Protein AF-A0AAV2QY27-F1 (afdb_monomer)

pLDDT: mean 84.32, std 12.34, range [58.62, 97.62]

Structure (mmCIF, N/CA/C/O backbone):
data_AF-A0AAV2QY27-F1
#
_entry.id   AF-A0AAV2QY27-F1
#
loop_
_atom_site.group_PDB
_atom_site.id
_atom_site.type_symbol
_atom_site.label_atom_id
_atom_site.label_alt_id
_atom_site.label_comp_id
_atom_site.label_asym_id
_atom_site.label_entity_id
_atom_site.label_seq_id
_atom_site.pdbx_PDB_ins_code
_atom_site.Cartn_x
_atom_site.Cartn_y
_atom_site.Cartn_z
_atom_site.occupancy
_atom_site.B_iso_or_equiv
_atom_site.auth_seq_id
_atom_site.auth_comp_id
_atom_site.auth_asym_id
_atom_site.auth_atom_id
_atom_site.pdbx_PDB_model_num
ATOM 1 N N . MET A 1 1 ? -6.683 -5.218 -1.353 1.00 89.44 1 MET A N 1
ATOM 2 C CA . MET A 1 1 ? -7.316 -5.048 -0.026 1.00 89.44 1 MET A CA 1
ATOM 3 C C . MET A 1 1 ? -6.960 -6.268 0.797 1.00 89.44 1 MET A C 1
ATOM 5 O O . MET A 1 1 ? -6.999 -7.358 0.242 1.00 89.44 1 MET A O 1
ATOM 9 N N . VAL A 1 2 ? -6.622 -6.089 2.069 1.00 94.19 2 VAL A N 1
ATOM 10 C CA . VAL A 1 2 ? -6.400 -7.170 3.037 1.00 94.19 2 VAL A CA 1
ATOM 11 C C . VAL A 1 2 ? -7.447 -7.031 4.141 1.00 94.19 2 VAL A C 1
ATOM 13 O O . VAL A 1 2 ? -7.590 -5.943 4.696 1.00 94.19 2 VAL A O 1
ATOM 16 N N . ASP A 1 3 ? -8.198 -8.095 4.430 1.00 95.44 3 ASP A N 1
ATOM 17 C CA . ASP A 1 3 ? -9.115 -8.161 5.576 1.00 95.44 3 ASP A CA 1
ATOM 18 C C . ASP A 1 3 ? -8.404 -8.858 6.739 1.00 95.44 3 ASP A C 1
ATOM 20 O O . ASP A 1 3 ? -7.979 -10.004 6.612 1.00 95.44 3 ASP A O 1
ATOM 24 N N . LEU A 1 4 ? -8.273 -8.164 7.868 1.00 96.31 4 LEU A N 1
ATOM 25 C CA . LEU A 1 4 ? -7.648 -8.680 9.087 1.00 96.31 4 LEU A CA 1
ATOM 26 C C . LEU A 1 4 ? -8.604 -9.565 9.913 1.00 96.31 4 LEU A C 1
ATOM 28 O O . LEU A 1 4 ? -8.231 -10.046 10.981 1.00 96.31 4 LEU A O 1
ATOM 32 N N . GLY A 1 5 ? -9.852 -9.742 9.467 1.00 96.69 5 GLY A N 1
ATOM 33 C CA . GLY A 1 5 ? -10.914 -10.496 10.141 1.00 96.69 5 GLY A CA 1
ATOM 34 C C . GLY A 1 5 ? -11.594 -9.706 11.262 1.00 96.69 5 GLY A C 1
ATOM 35 O O . GLY A 1 5 ? -12.823 -9.632 11.327 1.00 96.69 5 GLY A O 1
ATOM 36 N N . GLU A 1 6 ? -10.807 -9.034 12.100 1.00 96.25 6 GLU A N 1
ATOM 37 C CA . GLU A 1 6 ? -11.269 -8.180 13.197 1.00 96.25 6 GLU A CA 1
ATOM 38 C C . GLU A 1 6 ? -10.567 -6.815 13.203 1.00 96.25 6 GLU A C 1
ATOM 40 O O . GLU A 1 6 ? -9.616 -6.571 12.462 1.00 96.25 6 GLU A O 1
ATOM 45 N N . ARG A 1 7 ? -11.044 -5.889 14.044 1.00 96.19 7 ARG A N 1
ATOM 46 C CA . ARG A 1 7 ? -10.396 -4.580 14.190 1.00 96.19 7 ARG A CA 1
ATOM 47 C C . ARG A 1 7 ? -9.127 -4.715 15.025 1.00 96.19 7 ARG A C 1
ATOM 49 O O . ARG A 1 7 ? -9.214 -5.002 16.216 1.00 96.19 7 ARG A O 1
ATOM 56 N N . ARG A 1 8 ? -7.979 -4.415 14.426 1.00 96.94 8 ARG A N 1
ATOM 57 C CA . ARG A 1 8 ? -6.658 -4.432 15.064 1.00 96.94 8 ARG A CA 1
ATOM 58 C C . ARG A 1 8 ? -6.011 -3.051 15.016 1.00 96.94 8 ARG A C 1
ATOM 60 O O . ARG A 1 8 ? -6.414 -2.201 14.222 1.00 96.94 8 ARG A O 1
ATOM 67 N N . HIS A 1 9 ? -5.047 -2.814 15.902 1.00 97.19 9 HIS A N 1
ATOM 68 C CA . HIS A 1 9 ? -4.177 -1.644 15.804 1.00 97.19 9 HIS A CA 1
ATOM 69 C C . HIS A 1 9 ? -3.084 -1.965 14.791 1.00 97.19 9 HIS A C 1
ATOM 71 O O . HIS A 1 9 ? -2.313 -2.888 15.017 1.00 97.19 9 HIS A O 1
ATOM 77 N N . VAL A 1 10 ? -3.063 -1.231 13.686 1.00 97.50 10 VAL A N 1
ATOM 78 C CA . VAL A 1 10 ? -2.064 -1.347 12.626 1.00 97.50 10 VAL A CA 1
ATOM 79 C C . VAL A 1 10 ? -0.997 -0.290 12.871 1.00 97.50 10 VAL A C 1
ATOM 81 O O . VAL A 1 10 ? -1.296 0.906 12.860 1.00 97.50 10 VAL A O 1
ATOM 84 N N . GLN A 1 11 ? 0.229 -0.729 13.115 1.00 97.50 11 GLN A N 1
ATOM 85 C CA . GLN A 1 11 ? 1.415 0.112 13.275 1.00 97.50 11 GLN A CA 1
ATOM 86 C C . GLN A 1 11 ? 2.123 0.320 11.939 1.00 97.50 11 GLN A C 1
ATOM 88 O O . GLN A 1 11 ? 2.717 1.369 11.704 1.00 97.50 11 GLN A O 1
ATOM 93 N N . GLY A 1 12 ? 2.032 -0.654 11.039 1.00 96.94 12 GLY A N 1
ATOM 94 C CA . GLY A 1 12 ? 2.581 -0.533 9.702 1.00 96.94 12 GLY A CA 1
ATOM 95 C C . GLY A 1 12 ? 2.395 -1.795 8.883 1.00 96.94 12 GLY A C 1
ATOM 96 O O . GLY A 1 12 ? 1.735 -2.753 9.291 1.00 96.94 12 GLY A O 1
ATOM 97 N N . ILE A 1 13 ? 2.974 -1.775 7.687 1.00 97.25 13 ILE A N 1
ATOM 98 C CA . ILE A 1 13 ? 2.999 -2.931 6.802 1.00 97.25 13 ILE A CA 1
ATOM 99 C C . ILE A 1 13 ? 4.366 -3.113 6.158 1.00 97.25 13 ILE A C 1
ATOM 101 O O . ILE A 1 13 ? 5.071 -2.147 5.857 1.00 97.25 13 ILE A O 1
ATOM 105 N N . VAL A 1 14 ? 4.704 -4.365 5.883 1.00 97.00 14 VAL A N 1
ATOM 106 C CA . VAL A 1 14 ? 5.843 -4.745 5.052 1.00 97.00 14 VAL A CA 1
ATOM 107 C C . VAL A 1 14 ? 5.301 -5.405 3.793 1.00 97.00 14 VAL A C 1
ATOM 109 O O . VAL A 1 14 ? 4.510 -6.344 3.857 1.00 97.00 14 VAL A O 1
ATOM 112 N N . ILE A 1 15 ? 5.710 -4.888 2.642 1.00 95.00 15 ILE A N 1
ATOM 113 C CA . ILE A 1 15 ? 5.335 -5.397 1.329 1.00 95.00 15 ILE A CA 1
ATOM 114 C C . ILE A 1 15 ? 6.571 -6.040 0.709 1.00 95.00 15 ILE A C 1
ATOM 116 O O . ILE A 1 15 ? 7.576 -5.359 0.498 1.00 95.00 15 ILE A O 1
ATOM 120 N N . LEU A 1 16 ? 6.477 -7.322 0.362 1.00 93.12 16 LEU A N 1
ATOM 121 C CA . LEU A 1 16 ? 7.456 -7.961 -0.510 1.00 93.12 16 LEU A CA 1
ATOM 122 C C . LEU A 1 16 ? 7.049 -7.722 -1.960 1.00 93.12 16 LEU A C 1
ATOM 124 O O . LEU A 1 16 ? 5.963 -8.121 -2.392 1.00 93.12 16 LEU A O 1
ATOM 128 N N . THR A 1 17 ? 7.902 -7.032 -2.707 1.00 87.81 17 THR A N 1
ATOM 129 C CA . THR A 1 17 ? 7.646 -6.692 -4.107 1.00 87.81 17 THR A CA 1
ATOM 130 C C . THR A 1 17 ? 8.198 -7.767 -5.028 1.00 87.81 17 THR A C 1
ATOM 132 O O . THR A 1 17 ? 9.171 -8.459 -4.719 1.00 87.81 17 THR A O 1
ATOM 135 N N . TRP A 1 18 ? 7.579 -7.917 -6.194 1.00 85.31 18 TRP A N 1
ATOM 136 C CA . TRP A 1 18 ? 8.112 -8.807 -7.212 1.00 85.31 18 TRP A CA 1
ATOM 137 C C . TRP A 1 18 ? 9.384 -8.226 -7.838 1.00 85.31 18 TRP A C 1
ATOM 139 O O . TRP A 1 18 ? 9.407 -7.067 -8.237 1.00 85.31 18 TRP A O 1
ATOM 149 N N . GLN A 1 19 ? 10.427 -9.049 -7.947 1.00 84.25 19 GLN A N 1
ATOM 150 C CA . GLN A 1 19 ? 11.760 -8.662 -8.435 1.00 84.25 19 GLN A CA 1
ATOM 151 C C . GLN A 1 19 ? 12.094 -9.300 -9.797 1.00 84.25 19 GLN A C 1
ATOM 153 O O . GLN A 1 19 ? 13.241 -9.648 -10.068 1.00 84.25 19 GLN A O 1
ATOM 158 N N . GLY A 1 20 ? 11.086 -9.548 -10.640 1.00 77.44 20 GLY A N 1
ATOM 159 C CA . GLY A 1 20 ? 11.285 -10.108 -11.985 1.00 77.44 20 GLY A CA 1
ATOM 160 C C . GLY A 1 20 ? 11.628 -11.606 -12.034 1.00 77.44 20 GLY A C 1
ATOM 161 O O . GLY A 1 20 ? 11.891 -12.146 -13.106 1.00 77.44 20 GLY A O 1
ATOM 162 N N . LYS A 1 21 ? 11.630 -12.321 -10.901 1.00 74.12 21 LYS A N 1
ATOM 163 C CA . LYS A 1 21 ? 11.829 -13.782 -10.892 1.00 74.12 21 LYS A CA 1
ATOM 164 C C . LYS A 1 21 ? 10.595 -14.483 -11.472 1.00 74.12 21 LYS A C 1
ATOM 166 O O . LYS A 1 21 ? 9.488 -14.245 -10.998 1.00 74.1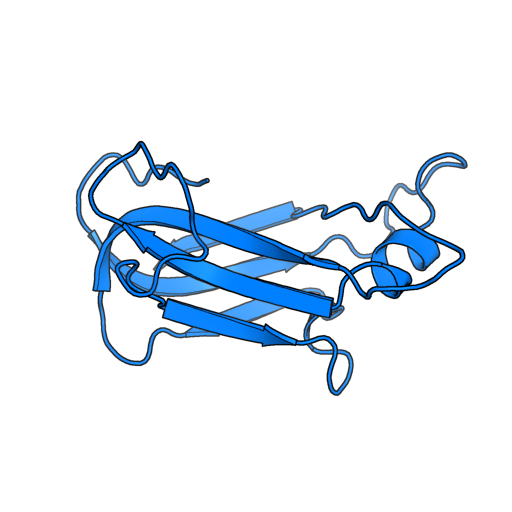2 21 LYS A O 1
ATOM 171 N N . GLY A 1 22 ? 10.793 -15.351 -12.467 1.00 70.31 22 GLY A N 1
ATOM 172 C CA . GLY A 1 22 ? 9.700 -16.048 -13.165 1.00 70.31 22 GLY A CA 1
ATOM 173 C C . GLY A 1 22 ? 9.031 -15.227 -14.274 1.00 70.31 22 GLY A C 1
ATOM 174 O O . GLY A 1 22 ? 7.892 -15.504 -14.628 1.00 70.31 22 GLY A O 1
ATOM 175 N N . GLN A 1 23 ? 9.721 -14.207 -14.789 1.00 65.75 23 GLN A N 1
ATOM 176 C CA . GLN A 1 23 ? 9.244 -13.349 -15.870 1.00 65.75 23 GLN A CA 1
ATOM 177 C C . GLN A 1 23 ? 8.974 -14.129 -17.169 1.00 65.75 23 GLN A C 1
ATOM 179 O O . GLN A 1 23 ? 9.782 -14.966 -17.572 1.00 65.75 23 GLN A O 1
ATOM 184 N N . ASP A 1 24 ? 7.879 -13.795 -17.853 1.00 62.56 24 ASP A N 1
ATOM 185 C CA . ASP A 1 24 ? 7.565 -14.251 -19.207 1.00 62.56 24 ASP A CA 1
ATOM 186 C C . ASP A 1 24 ? 7.608 -13.091 -20.222 1.00 62.56 24 ASP A C 1
ATOM 188 O O . ASP A 1 24 ? 7.855 -11.931 -19.880 1.00 62.56 24 ASP A O 1
ATOM 192 N N . ASN A 1 25 ? 7.374 -13.395 -21.502 1.00 60.66 25 ASN A N 1
ATOM 193 C CA . ASN A 1 25 ? 7.341 -12.381 -22.562 1.00 60.66 25 ASN A CA 1
ATOM 194 C C . ASN A 1 25 ? 6.170 -11.382 -22.434 1.00 60.66 25 ASN A C 1
ATOM 196 O O . ASN A 1 25 ? 6.160 -10.391 -23.161 1.00 60.66 25 ASN A O 1
ATOM 200 N N . GLN A 1 26 ? 5.180 -11.630 -21.568 1.00 60.72 26 GLN A N 1
ATOM 201 C CA . GLN A 1 26 ? 3.979 -10.797 -21.434 1.00 60.72 26 GLN A CA 1
ATOM 202 C C . GLN A 1 26 ? 4.100 -9.755 -20.316 1.00 60.72 26 GLN A C 1
ATOM 204 O O . GLN A 1 26 ? 3.462 -8.707 -20.390 1.00 60.72 26 GLN A O 1
ATOM 209 N N . THR A 1 27 ? 4.925 -10.005 -19.297 1.00 59.47 27 THR A N 1
ATOM 210 C CA . THR A 1 27 ? 5.078 -9.112 -18.139 1.00 59.47 27 THR A CA 1
ATOM 211 C C . THR A 1 27 ? 6.530 -8.744 -17.900 1.00 59.47 27 THR A C 1
ATOM 213 O O . THR A 1 27 ? 7.204 -9.314 -17.053 1.00 59.47 27 THR A O 1
ATOM 216 N N . LEU A 1 28 ? 7.038 -7.740 -18.616 1.00 66.19 28 LEU A N 1
ATOM 217 C CA . LEU A 1 28 ? 8.411 -7.304 -18.393 1.00 66.19 28 LEU A CA 1
ATOM 218 C C . LEU A 1 28 ? 8.537 -6.566 -17.051 1.00 66.19 28 LEU A C 1
ATOM 220 O O . LEU A 1 28 ? 7.846 -5.573 -16.818 1.00 66.19 28 LEU A O 1
ATOM 224 N N . TYR A 1 29 ? 9.475 -6.985 -16.190 1.00 68.75 29 TYR A N 1
ATOM 225 C CA . TYR A 1 29 ? 9.769 -6.295 -14.921 1.00 68.75 29 TYR A CA 1
ATOM 226 C C . TYR A 1 29 ? 10.048 -4.803 -15.139 1.00 68.75 29 TYR A C 1
ATOM 228 O O . TYR A 1 29 ? 9.643 -3.936 -14.369 1.00 68.75 29 TYR A O 1
ATOM 236 N N . ARG A 1 30 ? 10.679 -4.496 -16.269 1.00 67.75 30 ARG A N 1
ATOM 237 C CA . ARG A 1 30 ? 10.933 -3.144 -16.741 1.00 67.75 30 ARG A CA 1
ATOM 238 C C . ARG A 1 30 ? 9.648 -2.304 -16.869 1.00 67.75 30 ARG A C 1
ATOM 240 O O . ARG A 1 30 ? 9.634 -1.160 -16.423 1.00 67.75 30 ARG A O 1
ATOM 247 N N . ASP A 1 31 ? 8.570 -2.858 -17.418 1.00 64.94 31 ASP A N 1
ATOM 248 C CA . ASP A 1 31 ? 7.306 -2.137 -17.633 1.00 64.94 31 ASP A CA 1
ATOM 249 C C . ASP A 1 31 ? 6.546 -1.916 -16.318 1.00 64.94 31 ASP A C 1
ATOM 251 O O . ASP A 1 31 ? 5.968 -0.849 -16.096 1.00 64.94 31 ASP A O 1
ATOM 255 N N . TYR A 1 32 ? 6.638 -2.883 -15.399 1.00 64.81 32 TYR A N 1
ATOM 256 C CA . TYR A 1 32 ? 6.208 -2.739 -14.005 1.00 64.81 32 TYR A CA 1
ATOM 257 C C . TYR A 1 32 ? 6.929 -1.565 -13.311 1.00 64.81 32 TYR A C 1
ATOM 259 O O . TYR A 1 32 ? 6.288 -0.691 -12.724 1.00 64.81 32 TYR A O 1
ATOM 267 N N . VAL A 1 33 ? 8.258 -1.490 -13.445 1.00 68.50 33 VAL A N 1
ATOM 268 C CA . VAL A 1 33 ? 9.096 -0.441 -12.839 1.00 68.50 33 VAL A CA 1
ATOM 269 C C . VAL A 1 33 ? 8.815 0.947 -13.430 1.00 68.50 33 VAL A C 1
ATOM 271 O O . VAL A 1 33 ? 8.842 1.953 -12.718 1.00 68.50 33 VAL A O 1
ATOM 274 N N . PHE A 1 34 ? 8.541 1.050 -14.730 1.00 72.19 34 PHE A N 1
ATOM 275 C CA . PHE A 1 34 ? 8.344 2.356 -15.366 1.00 72.19 34 PHE A CA 1
ATOM 276 C C . PHE A 1 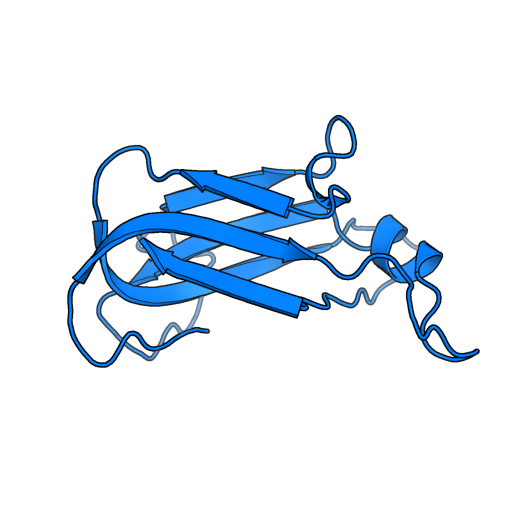34 ? 6.960 2.958 -15.149 1.00 72.19 34 PHE A C 1
ATOM 278 O O . PHE A 1 34 ? 6.817 4.182 -15.215 1.00 72.19 34 PHE A O 1
ATOM 285 N N . GLY A 1 35 ? 5.958 2.122 -14.885 1.00 80.00 35 GLY A N 1
ATOM 286 C CA . GLY A 1 35 ? 4.579 2.562 -14.743 1.00 80.00 35 GLY A CA 1
ATOM 287 C C . GLY A 1 35 ? 4.201 3.040 -13.343 1.00 80.00 35 GLY A C 1
ATOM 288 O O . GLY A 1 35 ? 3.302 3.866 -13.237 1.00 80.00 35 GLY A O 1
ATOM 289 N N . LEU A 1 36 ? 4.860 2.562 -12.281 1.00 84.75 36 LEU A N 1
ATOM 290 C CA . LEU A 1 36 ? 4.462 2.810 -10.890 1.00 84.75 36 LEU A CA 1
ATOM 291 C C . LEU A 1 36 ? 5.165 4.036 -10.276 1.00 84.75 36 LEU A C 1
ATOM 293 O O . LEU A 1 36 ? 6.390 4.093 -10.214 1.00 84.75 36 LEU A O 1
ATOM 297 N N . ASP A 1 37 ? 4.389 4.992 -9.760 1.00 87.75 37 ASP A N 1
ATOM 298 C CA . ASP A 1 37 ? 4.893 6.223 -9.132 1.00 87.75 37 ASP A CA 1
ATOM 299 C C . ASP A 1 37 ? 4.848 6.181 -7.600 1.00 87.75 37 ASP A C 1
ATOM 301 O O . ASP A 1 37 ? 5.790 6.592 -6.918 1.00 87.75 37 ASP A O 1
ATOM 305 N N . ARG A 1 38 ? 3.735 5.698 -7.039 1.00 90.75 38 ARG A N 1
ATOM 306 C CA . ARG A 1 38 ? 3.476 5.761 -5.598 1.00 90.75 38 ARG A CA 1
ATOM 307 C C . ARG A 1 38 ? 2.600 4.612 -5.124 1.00 90.75 38 ARG A C 1
ATOM 309 O O . ARG A 1 38 ? 1.603 4.282 -5.762 1.00 90.75 38 ARG A O 1
ATOM 316 N N . LEU A 1 39 ? 2.928 4.081 -3.951 1.00 91.75 39 LEU A N 1
ATOM 317 C CA . LEU A 1 39 ? 2.058 3.231 -3.145 1.00 91.75 39 LEU A CA 1
ATOM 318 C C . LEU A 1 39 ? 1.611 4.002 -1.910 1.00 91.75 39 LEU A C 1
ATOM 320 O O . LEU A 1 39 ? 2.425 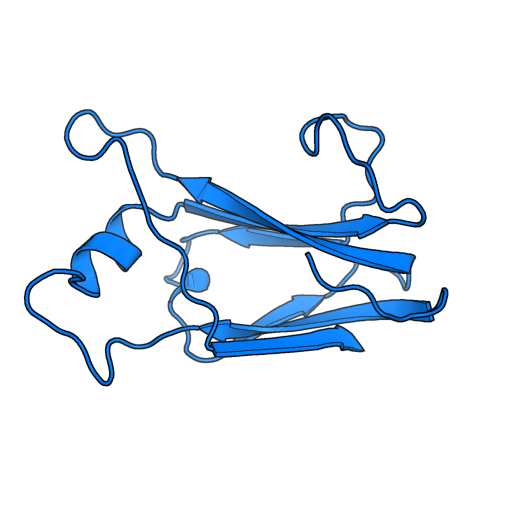4.620 -1.228 1.00 91.75 39 LEU A O 1
ATOM 324 N N . THR A 1 40 ? 0.315 3.978 -1.623 1.00 93.56 40 THR A N 1
ATOM 325 C CA . THR A 1 40 ? -0.261 4.583 -0.418 1.00 93.56 40 THR A CA 1
ATOM 326 C C . THR A 1 40 ? -1.061 3.544 0.342 1.00 93.56 40 THR A C 1
ATOM 328 O O . THR A 1 40 ? -1.868 2.826 -0.247 1.00 93.56 40 THR A O 1
ATOM 331 N N . VAL A 1 41 ? -0.833 3.476 1.647 1.00 94.75 41 VAL A N 1
ATOM 332 C CA . VAL A 1 41 ? -1.482 2.537 2.555 1.00 94.75 41 VAL A CA 1
ATOM 333 C C . VAL A 1 41 ? -2.541 3.274 3.352 1.00 94.75 41 VAL A C 1
ATOM 335 O O . VAL A 1 41 ? -2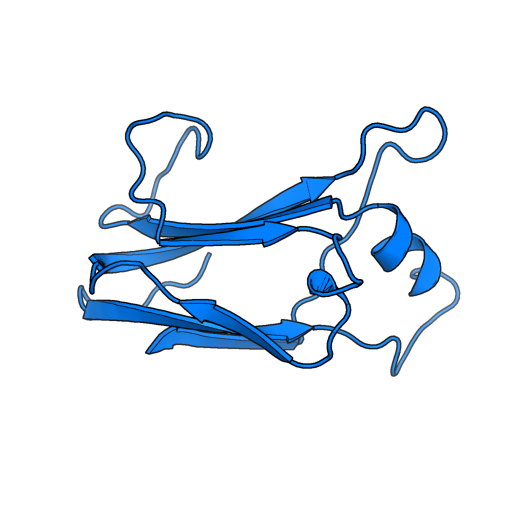.267 4.326 3.933 1.00 94.75 41 VAL A O 1
ATOM 338 N N . TYR A 1 42 ? -3.733 2.699 3.401 1.00 94.62 42 TYR A N 1
ATOM 339 C CA . TYR A 1 42 ? -4.856 3.179 4.194 1.00 94.62 42 TYR A CA 1
ATOM 340 C C . TYR A 1 42 ? -5.341 2.065 5.108 1.00 94.62 42 TYR A C 1
ATOM 342 O O . TYR A 1 42 ? -5.332 0.892 4.724 1.00 94.62 42 TYR A O 1
ATOM 350 N N . VAL A 1 43 ? -5.782 2.439 6.302 1.00 94.81 43 VAL A N 1
ATOM 351 C CA . VAL A 1 43 ? -6.333 1.519 7.294 1.00 94.81 43 VAL A CA 1
ATOM 352 C C . VAL A 1 43 ? -7.760 1.948 7.580 1.00 94.81 43 VAL A C 1
ATOM 354 O O . VAL A 1 43 ? -8.006 3.085 7.960 1.00 94.81 43 VAL A O 1
ATOM 357 N N . GLU A 1 44 ? -8.709 1.038 7.392 1.00 93.12 44 GLU A N 1
ATOM 358 C CA . GLU A 1 44 ? -10.128 1.368 7.394 1.00 93.12 44 GLU A CA 1
ATOM 359 C C . GLU A 1 44 ? -10.965 0.398 8.220 1.00 93.12 44 GLU A C 1
ATOM 361 O O . GLU A 1 44 ? -10.663 -0.787 8.377 1.00 93.12 44 GLU A O 1
ATOM 366 N N . SER A 1 45 ? -12.068 0.911 8.763 1.00 91.75 45 SER A N 1
ATOM 367 C CA . SER A 1 45 ? -13.009 0.116 9.564 1.00 91.75 45 SER A CA 1
ATOM 368 C C . SER A 1 45 ? -14.144 -0.500 8.744 1.00 91.75 45 SER A C 1
ATOM 370 O O . SER A 1 45 ? -14.822 -1.405 9.237 1.00 91.75 45 SER A O 1
ATOM 372 N N . LYS A 1 46 ? -14.375 -0.016 7.518 1.00 88.19 46 LYS A N 1
ATOM 373 C CA . LYS A 1 46 ? -15.445 -0.470 6.617 1.00 88.19 46 LYS A CA 1
ATOM 374 C C . LYS A 1 46 ? -14.855 -1.089 5.343 1.00 88.19 46 LYS A C 1
ATOM 376 O O . LYS A 1 46 ? -13.834 -0.636 4.839 1.00 88.19 46 LYS A O 1
ATOM 381 N N . ALA A 1 47 ? -15.527 -2.118 4.820 1.00 82.62 47 ALA A N 1
ATOM 382 C CA . ALA A 1 47 ? -15.080 -2.886 3.649 1.00 82.62 47 ALA A CA 1
ATOM 383 C C . ALA A 1 47 ? -15.371 -2.206 2.302 1.00 82.62 47 ALA A C 1
ATOM 385 O O . ALA A 1 47 ? -14.852 -2.616 1.272 1.00 82.62 47 ALA A O 1
ATOM 386 N N . ARG A 1 48 ? -16.273 -1.220 2.283 1.00 77.44 48 ARG A N 1
ATOM 387 C CA . ARG A 1 48 ? -16.634 -0.495 1.065 1.00 77.44 48 ARG A CA 1
ATOM 388 C C . ARG A 1 48 ? -16.056 0.900 1.141 1.00 77.44 48 ARG A C 1
ATOM 390 O O . ARG A 1 48 ? -16.445 1.683 2.005 1.00 77.44 48 ARG A O 1
ATOM 397 N N . ILE A 1 49 ? -15.139 1.171 0.225 1.00 69.38 49 ILE A N 1
ATOM 398 C CA . ILE A 1 49 ? -14.623 2.501 -0.041 1.00 69.38 49 ILE A CA 1
ATOM 399 C C . ILE A 1 49 ? -14.966 2.804 -1.488 1.00 69.38 49 ILE A C 1
ATOM 401 O O . ILE A 1 49 ? -14.440 2.164 -2.394 1.00 69.38 49 ILE A O 1
ATOM 405 N N . GLU A 1 50 ? -15.876 3.749 -1.686 1.00 66.81 50 GLU A N 1
ATOM 406 C CA . GLU A 1 50 ? -16.278 4.189 -3.024 1.00 66.81 50 GLU A CA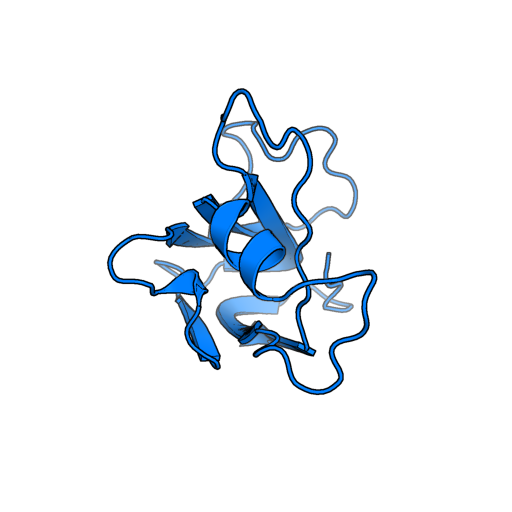 1
ATOM 407 C C . GLU A 1 50 ? -15.175 5.031 -3.676 1.00 66.81 50 GLU A C 1
ATOM 409 O O . GLU A 1 50 ? -14.974 4.940 -4.883 1.00 66.81 50 GLU A O 1
ATOM 414 N N . ASP A 1 51 ? -14.387 5.767 -2.878 1.00 67.44 51 ASP A N 1
ATOM 415 C CA . ASP A 1 51 ? -13.235 6.508 -3.386 1.00 67.44 51 ASP A CA 1
ATOM 416 C C . ASP A 1 51 ? -12.127 6.714 -2.340 1.00 67.44 51 ASP A C 1
ATOM 418 O O . ASP A 1 51 ? -12.245 7.554 -1.450 1.00 67.44 51 ASP A O 1
ATOM 422 N N . LEU A 1 52 ? -11.008 5.990 -2.483 1.00 65.38 52 LEU A N 1
ATOM 423 C CA . LEU A 1 52 ? -9.785 6.125 -1.667 1.00 65.38 52 LEU A CA 1
ATOM 424 C C . LEU A 1 52 ? -9.073 7.486 -1.848 1.00 65.38 52 LEU A C 1
ATOM 426 O O . LEU A 1 52 ? -8.007 7.705 -1.274 1.00 65.38 52 LEU A O 1
ATOM 430 N N . SER A 1 53 ? -9.558 8.362 -2.734 1.00 59.88 53 SER A N 1
ATOM 431 C CA . SER A 1 53 ? -9.034 9.720 -2.930 1.00 59.88 53 SER A CA 1
ATOM 432 C C . SER A 1 53 ? -9.641 10.759 -1.980 1.00 59.88 53 SER A C 1
ATOM 434 O O . SER A 1 53 ? -9.056 11.827 -1.809 1.00 59.88 53 SER A O 1
ATOM 436 N N . SER A 1 54 ? -10.756 10.433 -1.316 1.00 58.62 54 SER A N 1
ATOM 437 C CA . SER A 1 54 ? -11.392 11.322 -0.344 1.00 58.62 54 SER A CA 1
ATOM 438 C C . SER A 1 54 ? -10.485 11.571 0.868 1.00 58.62 54 SER A C 1
ATOM 440 O O . SER A 1 54 ? -9.896 10.641 1.421 1.00 58.62 54 SER A O 1
ATOM 442 N N . ALA A 1 55 ? -10.427 12.823 1.333 1.00 59.50 55 ALA A N 1
ATOM 443 C CA . ALA A 1 55 ? -9.693 13.243 2.534 1.00 59.50 55 ALA A CA 1
ATOM 444 C C . ALA A 1 55 ? -10.177 12.565 3.836 1.00 59.50 55 ALA A C 1
ATOM 446 O O . ALA A 1 55 ? -9.597 12.765 4.898 1.00 59.50 55 ALA A O 1
ATOM 447 N N . THR A 1 56 ? -11.246 11.772 3.758 1.00 66.31 56 THR A N 1
ATOM 448 C CA . THR A 1 56 ? -11.879 11.071 4.878 1.00 66.31 56 THR A CA 1
ATOM 449 C C . THR A 1 56 ? -11.215 9.745 5.251 1.00 66.31 56 THR A C 1
ATOM 451 O O . THR A 1 56 ? -11.599 9.170 6.265 1.00 66.31 56 THR A O 1
ATOM 454 N N . HIS A 1 57 ? -10.277 9.231 4.445 1.00 79.62 57 HIS A N 1
ATOM 455 C CA . HIS A 1 57 ? -9.637 7.935 4.709 1.00 79.62 57 HIS A CA 1
ATOM 456 C C . HIS A 1 57 ? -8.402 8.065 5.588 1.00 79.62 57 HIS A C 1
ATOM 458 O O . HIS A 1 57 ? -7.593 8.984 5.432 1.00 79.62 57 HIS A O 1
ATOM 464 N N . THR A 1 58 ? -8.204 7.094 6.474 1.00 88.31 58 THR A N 1
ATOM 465 C CA . THR A 1 58 ? -7.092 7.101 7.424 1.00 88.31 58 THR A CA 1
ATOM 466 C C . THR A 1 58 ? -5.829 6.594 6.737 1.00 88.31 58 THR A C 1
ATOM 468 O O . THR A 1 58 ? -5.528 5.398 6.700 1.00 88.31 58 THR A O 1
ATOM 471 N N . LYS A 1 59 ? -5.085 7.529 6.140 1.00 92.94 59 LYS A N 1
ATOM 472 C CA . LYS A 1 59 ? -3.783 7.258 5.529 1.00 92.94 59 LYS A CA 1
ATOM 473 C C . LYS A 1 59 ? -2.788 6.819 6.608 1.00 92.94 59 LYS A C 1
ATOM 475 O O . LYS A 1 59 ? -2.498 7.580 7.525 1.00 92.94 59 LYS A O 1
ATOM 480 N N . CYS A 1 60 ? -2.228 5.625 6.442 1.00 94.12 60 CYS A N 1
ATOM 481 C CA . CYS A 1 60 ? -1.093 5.144 7.225 1.00 94.12 60 CYS A CA 1
ATOM 482 C C . CYS A 1 60 ? 0.199 5.767 6.691 1.00 94.12 60 CYS A C 1
ATOM 484 O O . CYS A 1 60 ? 0.824 6.569 7.366 1.00 94.12 60 CYS A O 1
ATOM 486 N N . GLY A 1 61 ? 0.556 5.507 5.435 1.00 94.06 61 GLY A N 1
ATOM 487 C CA . GLY A 1 61 ? 1.811 6.004 4.877 1.00 94.06 61 GLY A CA 1
ATOM 488 C C . GLY A 1 61 ? 1.845 5.933 3.360 1.00 94.06 61 GLY A C 1
ATOM 489 O O . GLY A 1 61 ? 0.920 5.431 2.720 1.00 94.06 61 GLY A O 1
ATOM 490 N N . SER A 1 62 ? 2.893 6.488 2.761 1.00 93.75 62 SER A N 1
ATOM 491 C CA . SER A 1 62 ? 3.092 6.432 1.313 1.00 93.75 62 SER A CA 1
ATOM 492 C C . SER A 1 62 ? 4.560 6.331 0.959 1.00 93.75 62 SER A C 1
ATOM 494 O O . SER A 1 62 ? 5.376 7.038 1.542 1.00 93.75 62 SER A O 1
ATOM 496 N N . ILE A 1 63 ? 4.861 5.531 -0.055 1.00 92.50 63 ILE A N 1
ATOM 497 C CA . ILE A 1 63 ? 6.196 5.389 -0.627 1.00 92.50 63 ILE A CA 1
ATOM 498 C C . ILE A 1 63 ? 6.114 5.760 -2.093 1.00 92.50 63 ILE A C 1
ATOM 500 O O . ILE A 1 63 ? 5.179 5.380 -2.796 1.00 92.50 63 ILE A O 1
ATOM 504 N N . THR A 1 64 ? 7.083 6.542 -2.539 1.00 91.12 64 THR A N 1
ATOM 505 C CA . THR A 1 64 ? 7.183 6.998 -3.919 1.00 91.12 64 THR A CA 1
ATOM 506 C C . THR A 1 64 ? 8.353 6.317 -4.607 1.00 91.12 64 THR A C 1
ATOM 508 O O . THR A 1 64 ? 9.226 5.722 -3.973 1.00 91.12 64 THR A O 1
ATOM 511 N N . ARG A 1 65 ? 8.404 6.443 -5.928 1.00 86.94 65 ARG A N 1
ATOM 512 C CA . ARG A 1 65 ? 9.501 5.953 -6.764 1.00 86.94 65 ARG A CA 1
ATOM 513 C C . ARG A 1 65 ? 10.857 6.595 -6.443 1.00 86.94 65 ARG A C 1
ATOM 515 O O . ARG A 1 65 ? 11.886 6.142 -6.940 1.00 86.94 65 ARG A O 1
ATOM 522 N N . LEU A 1 66 ? 10.869 7.661 -5.643 1.00 83.62 66 LEU A N 1
ATOM 523 C CA . LEU A 1 66 ? 12.068 8.407 -5.290 1.00 83.62 66 LEU A CA 1
ATOM 524 C C . LEU A 1 66 ? 13.127 7.474 -4.683 1.00 83.62 66 LEU A C 1
ATOM 526 O O . LEU A 1 66 ? 12.825 6.621 -3.848 1.00 83.62 66 LEU A O 1
ATOM 530 N N . ASN A 1 67 ? 14.371 7.616 -5.143 1.00 78.06 67 ASN A N 1
ATOM 531 C CA . ASN A 1 67 ? 15.502 6.773 -4.743 1.00 78.06 67 ASN A CA 1
ATOM 532 C C . ASN A 1 67 ? 15.255 5.258 -4.906 1.00 78.06 67 ASN A C 1
ATOM 534 O O . ASN A 1 67 ? 15.790 4.460 -4.138 1.00 78.06 67 ASN A O 1
ATOM 538 N N . ASN A 1 68 ? 14.431 4.854 -5.881 1.00 78.25 68 ASN A N 1
ATOM 539 C CA . ASN A 1 68 ? 14.057 3.458 -6.139 1.00 78.25 68 ASN A CA 1
ATOM 540 C C . ASN A 1 68 ? 13.426 2.742 -4.930 1.00 78.25 68 ASN A C 1
ATOM 542 O O . ASN A 1 68 ? 13.448 1.514 -4.866 1.00 78.25 68 ASN A O 1
ATOM 546 N N . ALA A 1 69 ? 12.847 3.478 -3.973 1.00 82.56 69 ALA A N 1
ATOM 547 C CA . ALA A 1 69 ? 12.314 2.894 -2.742 1.00 82.56 69 ALA A CA 1
ATOM 548 C C . ALA A 1 69 ? 11.221 1.845 -3.005 1.00 82.56 69 ALA A C 1
ATOM 550 O O . ALA A 1 69 ? 11.207 0.811 -2.347 1.00 82.56 69 ALA A O 1
ATOM 551 N N . LEU A 1 70 ? 10.364 2.071 -4.008 1.00 83.56 70 LEU A N 1
ATOM 552 C CA . LEU A 1 70 ? 9.320 1.126 -4.431 1.00 83.56 70 LEU A CA 1
ATOM 553 C C . LEU A 1 70 ? 9.840 -0.167 -5.068 1.00 83.56 70 LEU A C 1
ATOM 555 O O . LEU A 1 70 ? 9.091 -1.136 -5.144 1.00 83.56 70 LEU A O 1
ATOM 559 N N . PHE A 1 71 ? 11.080 -0.177 -5.556 1.00 81.06 71 PHE A N 1
ATOM 560 C CA . PHE A 1 71 ? 11.656 -1.321 -6.270 1.00 81.06 71 PHE A CA 1
ATOM 561 C C . PHE A 1 71 ? 12.600 -2.138 -5.396 1.00 81.06 71 PHE A C 1
ATOM 563 O O . PHE A 1 71 ? 13.237 -3.068 -5.883 1.00 81.06 71 PHE A O 1
ATOM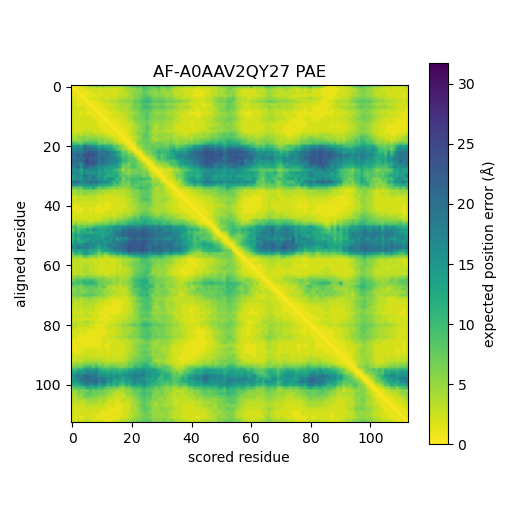 570 N N . LYS A 1 72 ? 12.688 -1.812 -4.104 1.00 88.38 72 LYS A N 1
ATOM 571 C CA . LYS A 1 72 ? 13.333 -2.679 -3.123 1.00 88.38 72 LYS A CA 1
ATOM 572 C C . LYS A 1 72 ? 12.507 -3.948 -2.951 1.00 88.38 72 LYS A C 1
ATOM 574 O O . LYS A 1 72 ? 11.280 -3.892 -2.956 1.00 88.38 72 LYS A O 1
ATOM 579 N N . GLU A 1 73 ? 13.186 -5.074 -2.753 1.00 89.81 73 GLU A N 1
ATOM 580 C CA . GLU A 1 73 ? 12.544 -6.372 -2.506 1.00 89.81 73 GLU A CA 1
ATOM 581 C C . GLU A 1 73 ? 11.570 -6.309 -1.324 1.00 89.81 73 GLU A C 1
ATOM 583 O O . GLU A 1 73 ? 10.460 -6.821 -1.415 1.00 89.81 73 GLU A O 1
ATOM 588 N N . SER A 1 74 ? 11.958 -5.605 -0.258 1.00 93.56 74 SER A N 1
ATOM 589 C CA . SER A 1 74 ? 11.116 -5.341 0.904 1.00 93.56 74 SER A CA 1
ATOM 590 C C . SER A 1 74 ? 10.885 -3.843 1.070 1.00 93.56 74 SER A C 1
ATOM 592 O O . SER A 1 74 ? 11.825 -3.042 1.111 1.00 93.56 74 SER A O 1
ATOM 594 N N . VAL A 1 75 ? 9.611 -3.473 1.142 1.00 93.00 75 VAL A N 1
ATOM 595 C CA . VAL A 1 75 ? 9.124 -2.100 1.213 1.00 93.00 75 VAL A CA 1
ATOM 596 C C . VAL A 1 75 ? 8.346 -1.932 2.510 1.00 93.00 75 VAL A C 1
ATOM 598 O O . VAL A 1 75 ? 7.311 -2.563 2.716 1.00 93.00 75 VAL A O 1
ATOM 601 N N . HIS A 1 76 ? 8.842 -1.066 3.387 1.00 95.31 76 HIS A N 1
ATOM 602 C CA . HIS A 1 76 ? 8.299 -0.882 4.728 1.00 95.31 76 HIS A CA 1
ATOM 603 C C . HIS A 1 76 ? 7.548 0.443 4.843 1.00 95.31 76 HIS A C 1
ATOM 605 O O . HIS A 1 76 ? 8.123 1.502 4.598 1.00 95.31 76 HIS A O 1
ATOM 611 N N . VAL A 1 77 ? 6.261 0.379 5.193 1.00 95.50 77 VAL A N 1
ATOM 612 C CA . VAL A 1 77 ? 5.391 1.543 5.391 1.00 95.50 77 VAL A CA 1
ATOM 613 C C . VAL A 1 77 ? 4.955 1.583 6.847 1.00 95.50 77 VAL A C 1
ATOM 615 O O . VAL A 1 77 ? 4.104 0.801 7.266 1.00 95.50 77 VAL A O 1
ATOM 618 N N . GLU A 1 78 ? 5.502 2.524 7.601 1.00 95.44 78 GLU A N 1
ATOM 619 C CA . GLU A 1 78 ? 5.113 2.763 8.987 1.00 95.44 78 GLU A CA 1
ATOM 620 C C . GLU A 1 78 ? 3.992 3.807 9.064 1.00 95.44 78 GLU A C 1
ATOM 622 O O . GLU A 1 78 ? 3.984 4.793 8.316 1.00 95.44 78 GLU A O 1
ATOM 627 N N . CYS A 1 79 ? 3.024 3.584 9.951 1.00 96.00 79 CYS A N 1
ATOM 628 C CA . CYS A 1 79 ? 1.997 4.568 10.254 1.00 96.00 79 CYS A CA 1
ATOM 629 C C . C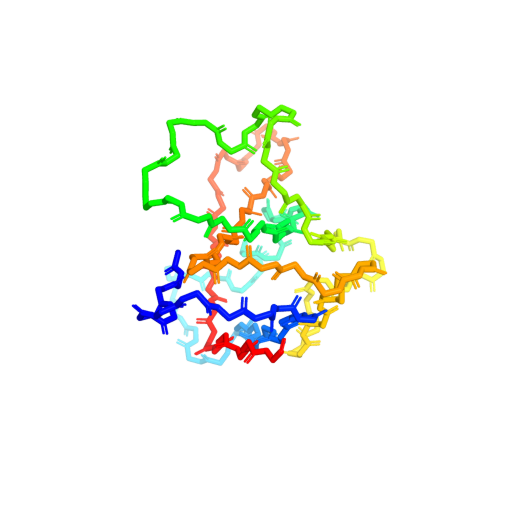YS A 1 79 ? 2.546 5.569 11.292 1.00 96.00 79 CYS A C 1
ATOM 631 O O . CYS A 1 79 ? 3.182 5.147 12.253 1.00 96.00 79 CYS A O 1
ATOM 633 N N . PRO A 1 80 ? 2.248 6.879 11.189 1.00 94.56 80 PRO A N 1
ATOM 634 C CA . PRO A 1 80 ? 2.681 7.884 12.168 1.00 94.56 80 PRO A CA 1
ATOM 635 C C . PRO A 1 80 ? 2.257 7.587 13.611 1.00 94.56 80 PRO A C 1
ATOM 637 O O . PRO A 1 80 ? 2.872 8.059 14.560 1.00 94.56 80 PRO A O 1
ATOM 640 N N . GLN A 1 81 ? 1.163 6.845 13.761 1.00 95.75 81 GLN A N 1
ATOM 641 C CA . GLN A 1 81 ? 0.629 6.349 15.020 1.00 95.75 81 GLN A CA 1
ATOM 642 C C . GLN A 1 81 ? -0.150 5.056 14.744 1.00 95.75 81 GLN A C 1
ATOM 644 O O . GLN A 1 81 ? -0.622 4.882 13.615 1.00 95.75 81 GLN A O 1
ATOM 649 N N . PRO A 1 82 ? -0.341 4.168 15.736 1.00 96.31 82 PRO A N 1
ATOM 650 C CA . PRO A 1 82 ? -1.165 2.978 15.560 1.00 96.31 82 PRO A CA 1
ATOM 651 C C . PRO A 1 82 ? -2.604 3.339 15.161 1.00 96.31 82 PRO A C 1
ATOM 653 O O . PRO A 1 82 ? -3.309 4.035 15.895 1.00 96.31 82 PRO A O 1
ATOM 656 N N . ILE A 1 83 ? -3.066 2.852 14.008 1.00 96.38 83 ILE A N 1
ATOM 657 C CA . ILE A 1 83 ? -4.415 3.116 13.488 1.00 96.38 83 ILE A CA 1
ATOM 658 C C . ILE A 1 83 ? -5.300 1.897 13.734 1.00 96.38 83 ILE A C 1
ATOM 660 O O . ILE A 1 83 ? -4.978 0.786 13.321 1.00 96.38 8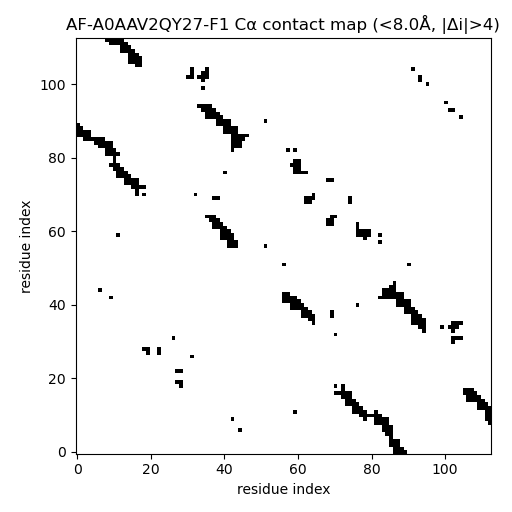3 ILE A O 1
ATOM 664 N N . LYS A 1 84 ? -6.458 2.090 14.369 1.00 96.44 84 LYS A N 1
ATOM 665 C CA . LYS A 1 84 ? -7.418 1.004 14.601 1.00 96.44 84 LYS A CA 1
ATOM 666 C C . LYS A 1 84 ? -8.309 0.781 13.374 1.00 96.44 84 LYS A C 1
ATOM 668 O O . LYS A 1 84 ? -9.143 1.625 13.052 1.00 96.44 84 LYS A O 1
ATOM 673 N N . GLY A 1 85 ? -8.200 -0.383 12.736 1.00 95.06 85 GLY A N 1
ATOM 674 C CA . GLY A 1 85 ? -9.007 -0.750 11.566 1.00 95.06 85 GLY A CA 1
ATOM 675 C C . GLY A 1 85 ? -9.068 -2.255 11.324 1.00 95.06 85 GLY A C 1
ATOM 676 O O . GLY A 1 85 ? -8.396 -3.030 11.996 1.00 95.06 85 GLY A O 1
ATOM 677 N N . ARG A 1 86 ? -9.924 -2.681 10.393 1.00 95.56 86 ARG A N 1
ATOM 678 C CA . ARG A 1 86 ? -10.071 -4.091 9.980 1.00 95.56 86 ARG A CA 1
ATOM 679 C C . ARG A 1 86 ? -9.513 -4.342 8.581 1.00 95.56 86 ARG A C 1
ATOM 681 O O . ARG A 1 86 ? -9.066 -5.442 8.293 1.00 95.56 86 ARG A O 1
ATOM 688 N N . TYR A 1 87 ? -9.550 -3.339 7.714 1.00 95.62 87 TYR A N 1
ATOM 689 C CA . TYR A 1 87 ? -9.166 -3.474 6.318 1.00 95.62 87 TYR A CA 1
ATOM 690 C C . TYR A 1 87 ? -7.932 -2.632 6.035 1.00 95.62 87 TYR A C 1
ATOM 692 O O . TYR A 1 87 ? -7.884 -1.460 6.404 1.00 95.62 87 TYR A O 1
ATOM 700 N N . VAL A 1 88 ? -6.964 -3.209 5.332 1.00 95.19 88 VAL A N 1
ATOM 701 C CA . VAL A 1 88 ? -5.800 -2.488 4.814 1.00 95.19 88 VAL A CA 1
ATOM 702 C C . VAL A 1 88 ? -5.926 -2.369 3.301 1.00 95.19 88 VAL A C 1
ATOM 704 O O . VAL A 1 88 ? -6.080 -3.360 2.577 1.00 95.19 88 VAL A O 1
ATOM 707 N N . TYR A 1 89 ? -5.853 -1.141 2.801 1.00 94.19 89 TYR A N 1
ATOM 708 C CA . TYR A 1 89 ? -5.881 -0.844 1.376 1.00 94.19 89 TYR A CA 1
ATOM 709 C C . TYR A 1 89 ? -4.520 -0.352 0.925 1.00 94.19 89 TYR A C 1
ATOM 711 O O . TYR A 1 89 ? -3.964 0.582 1.493 1.00 94.19 89 TYR A O 1
ATOM 719 N N . ILE A 1 90 ? -4.017 -0.964 -0.141 1.00 93.00 90 ILE A N 1
ATOM 720 C CA . ILE A 1 90 ? -2.804 -0.537 -0.829 1.00 93.00 90 ILE A CA 1
ATOM 721 C C . ILE A 1 90 ? -3.262 0.050 -2.157 1.00 93.00 90 ILE A C 1
ATOM 723 O O . ILE A 1 90 ? -3.786 -0.661 -3.014 1.00 93.00 90 ILE A O 1
ATOM 727 N N . LYS A 1 91 ? -3.120 1.365 -2.296 1.00 91.06 91 LYS A N 1
ATOM 728 C CA . LYS A 1 91 ? -3.457 2.108 -3.506 1.00 91.06 91 LYS A CA 1
ATOM 729 C C . LYS A 1 91 ? -2.190 2.377 -4.292 1.00 91.06 91 LYS A C 1
ATOM 731 O O . LYS A 1 91 ? -1.258 2.987 -3.772 1.00 91.06 91 LYS A O 1
ATOM 736 N N . ALA A 1 92 ? -2.197 1.971 -5.551 1.00 89.31 92 ALA A N 1
ATOM 737 C CA . ALA A 1 92 ? -1.128 2.254 -6.486 1.00 89.31 92 ALA A CA 1
ATOM 738 C C . ALA A 1 92 ? -1.491 3.440 -7.380 1.00 89.31 92 ALA A C 1
ATOM 740 O O . ALA A 1 92 ? -2.616 3.545 -7.870 1.00 89.31 92 ALA A O 1
ATOM 741 N N . ASN A 1 93 ? -0.537 4.337 -7.592 1.00 88.56 93 ASN A N 1
ATOM 742 C CA . ASN A 1 93 ? -0.627 5.426 -8.551 1.00 88.56 93 ASN A CA 1
ATOM 743 C C . ASN A 1 93 ? 0.440 5.226 -9.621 1.00 88.56 93 ASN A C 1
ATOM 745 O O . ASN A 1 93 ? 1.599 4.971 -9.291 1.00 88.56 93 ASN A O 1
ATOM 749 N N . GLY A 1 94 ? 0.043 5.373 -10.881 1.00 86.94 94 GLY A N 1
ATOM 750 C CA . GLY A 1 94 ? 0.964 5.305 -12.003 1.00 86.94 94 GLY A CA 1
ATOM 751 C C . GLY A 1 94 ? 1.549 6.662 -12.379 1.00 86.94 94 GLY A C 1
ATOM 752 O O . GLY A 1 94 ? 0.990 7.709 -12.044 1.00 86.94 94 GLY A O 1
ATOM 753 N N . VAL A 1 95 ? 2.654 6.637 -13.118 1.00 82.94 95 VAL A N 1
ATOM 754 C CA . VAL A 1 95 ? 3.222 7.823 -13.764 1.00 82.94 95 VAL A CA 1
ATOM 755 C C . VAL A 1 95 ? 2.347 8.185 -14.963 1.00 82.94 95 VAL A C 1
ATOM 757 O O . VAL A 1 95 ? 2.147 7.372 -15.863 1.00 82.94 95 VAL A O 1
ATOM 760 N N . ALA A 1 96 ? 1.855 9.423 -15.015 1.00 68.62 96 ALA A N 1
ATOM 761 C CA . ALA A 1 96 ? 1.172 9.927 -16.200 1.00 68.62 96 ALA A CA 1
ATOM 762 C C . ALA A 1 96 ? 2.191 10.101 -17.338 1.00 68.62 96 ALA A C 1
ATOM 764 O O . ALA A 1 96 ? 2.960 11.061 -17.355 1.00 68.62 96 ALA A O 1
ATOM 765 N N . ASN A 1 97 ? 2.220 9.174 -18.293 1.00 66.44 97 ASN A N 1
ATOM 766 C CA . ASN A 1 97 ? 3.040 9.302 -19.492 1.00 66.44 97 ASN A CA 1
ATOM 767 C C . ASN A 1 97 ? 2.195 9.038 -20.756 1.00 66.44 97 ASN A C 1
ATOM 769 O O . ASN A 1 97 ? 1.147 8.395 -20.719 1.00 66.44 97 ASN A O 1
ATOM 773 N N . ARG A 1 98 ? 2.616 9.607 -21.895 1.00 64.00 98 ARG A N 1
ATOM 774 C CA . ARG A 1 98 ? 1.868 9.496 -23.164 1.00 64.00 98 ARG A CA 1
ATOM 775 C C . ARG A 1 98 ? 1.940 8.095 -23.790 1.00 64.00 98 ARG A C 1
ATOM 777 O O . ARG A 1 98 ? 1.108 7.785 -24.636 1.00 64.00 98 ARG A O 1
ATOM 784 N N . TRP A 1 99 ? 2.913 7.280 -23.380 1.00 63.41 99 TRP A N 1
ATOM 785 C CA . TRP A 1 99 ? 3.282 6.016 -24.029 1.00 63.41 99 TRP A CA 1
ATOM 786 C C . TRP A 1 99 ? 2.732 4.770 -23.318 1.00 63.41 99 TRP A C 1
ATOM 788 O O . TRP A 1 99 ? 2.452 3.770 -23.969 1.00 63.41 99 TRP A O 1
ATOM 798 N N . HIS A 1 100 ? 2.508 4.837 -22.007 1.00 62.91 100 HIS A N 1
ATOM 799 C CA . HIS A 1 100 ? 2.053 3.739 -21.159 1.00 62.91 100 HIS A CA 1
ATOM 800 C C . HIS A 1 100 ? 0.884 4.212 -20.285 1.00 62.91 100 HIS A C 1
ATOM 802 O O . HIS A 1 100 ? 1.050 4.867 -19.260 1.00 62.91 100 HIS A O 1
ATOM 808 N N . ARG A 1 101 ? -0.339 3.868 -20.698 1.00 65.88 101 ARG A N 1
ATOM 809 C CA . ARG A 1 101 ? -1.568 4.203 -19.950 1.00 65.88 101 ARG A CA 1
ATOM 810 C C . ARG A 1 101 ? -1.894 3.214 -18.834 1.00 65.88 101 ARG A C 1
ATOM 812 O O . ARG A 1 101 ? -2.820 3.448 -18.065 1.00 65.88 101 ARG A O 1
ATOM 819 N N . VAL A 1 102 ? -1.174 2.101 -18.785 1.00 71.31 102 VAL A N 1
ATOM 820 C CA . VAL A 1 102 ? -1.448 0.981 -17.892 1.00 71.31 102 VAL A CA 1
ATOM 821 C C . VAL A 1 102 ? -0.154 0.622 -17.184 1.00 71.31 102 VAL A C 1
ATOM 823 O O . VAL A 1 102 ? 0.917 0.633 -17.788 1.00 71.31 102 VAL A O 1
ATOM 826 N N . PHE A 1 103 ? -0.26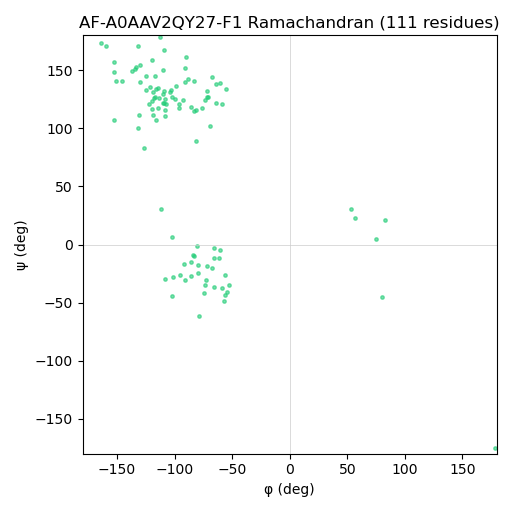8 0.311 -15.903 1.00 77.94 103 PHE A N 1
ATOM 827 C CA . PHE A 1 103 ? 0.806 -0.246 -15.102 1.00 77.94 103 PHE A CA 1
ATOM 828 C C . PHE A 1 103 ? 0.239 -1.420 -14.310 1.00 77.94 103 PHE A C 1
ATOM 830 O O . PHE A 1 103 ? -0.955 -1.457 -14.008 1.00 77.94 103 PHE A O 1
ATOM 837 N N . SER A 1 104 ? 1.102 -2.371 -13.981 1.00 76.00 104 SER A N 1
ATOM 838 C CA . SER A 1 104 ? 0.747 -3.494 -13.117 1.00 76.00 104 SER A CA 1
ATOM 839 C C . SER A 1 104 ? 1.449 -3.339 -11.779 1.00 76.00 104 SER A C 1
ATOM 841 O O . SER A 1 104 ? 2.538 -2.774 -11.718 1.00 76.00 104 SER A O 1
ATOM 843 N N . LEU A 1 105 ? 0.827 -3.842 -10.713 1.00 80.12 105 LEU A N 1
ATOM 844 C CA . LEU A 1 105 ? 1.457 -3.993 -9.407 1.00 80.12 105 LEU A CA 1
ATOM 845 C C . LEU A 1 105 ? 1.395 -5.472 -9.003 1.00 80.12 105 LEU A C 1
ATOM 847 O O . LEU A 1 105 ? 0.297 -6.007 -8.874 1.00 80.12 105 LEU A O 1
ATOM 851 N N . VAL A 1 106 ? 2.540 -6.111 -8.764 1.00 84.00 106 VAL A N 1
ATOM 852 C CA . VAL A 1 106 ? 2.633 -7.478 -8.247 1.00 84.00 106 VAL A CA 1
ATOM 853 C C . VAL A 1 106 ? 3.260 -7.426 -6.859 1.00 84.00 106 VAL A C 1
ATOM 855 O O . VAL A 1 106 ? 4.396 -6.978 -6.690 1.00 84.00 106 VAL A O 1
ATOM 858 N N . LEU A 1 107 ? 2.491 -7.868 -5.867 1.00 88.44 107 LEU A N 1
ATOM 859 C CA . LEU A 1 107 ? 2.925 -7.987 -4.480 1.00 88.44 107 LEU A CA 1
ATOM 860 C C . LEU A 1 107 ? 3.059 -9.473 -4.163 1.00 88.44 107 LEU A C 1
ATOM 862 O O . LEU A 1 107 ? 2.087 -10.212 -4.306 1.00 88.44 107 LEU A O 1
ATOM 866 N N . CYS A 1 108 ? 4.248 -9.903 -3.756 1.00 90.44 108 CYS A N 1
ATOM 867 C CA . CYS A 1 108 ? 4.502 -11.289 -3.374 1.00 90.44 108 CYS A CA 1
ATOM 868 C C . CYS A 1 108 ? 3.887 -11.594 -2.008 1.00 90.44 108 CYS A C 1
ATOM 870 O O . CYS A 1 108 ? 3.291 -12.648 -1.815 1.00 90.44 108 CYS A O 1
ATOM 872 N N . GLU A 1 109 ? 4.017 -10.655 -1.071 1.00 94.44 109 GLU A N 1
ATOM 873 C CA . GLU A 1 109 ? 3.519 -10.810 0.290 1.00 94.44 109 GLU A CA 1
ATOM 874 C C . GLU A 1 109 ? 3.190 -9.449 0.902 1.00 94.44 109 GLU A C 1
ATOM 876 O O . GLU A 1 109 ? 3.822 -8.435 0.589 1.00 94.44 109 GLU A O 1
ATOM 881 N N . VAL A 1 110 ? 2.189 -9.430 1.781 1.00 95.75 110 VAL A N 1
ATOM 882 C CA . VAL A 1 110 ? 1.812 -8.259 2.573 1.00 95.75 110 VAL A CA 1
ATOM 883 C C . VAL A 1 110 ? 1.685 -8.692 4.026 1.00 95.75 110 VAL A C 1
ATOM 885 O O . VAL A 1 110 ? 0.760 -9.416 4.385 1.00 95.75 110 VAL A O 1
ATOM 888 N N . MET A 1 111 ? 2.599 -8.213 4.861 1.00 97.62 111 MET A N 1
ATOM 889 C CA . MET A 1 111 ? 2.597 -8.433 6.303 1.00 97.62 111 MET A CA 1
ATOM 890 C C . MET A 1 111 ? 2.096 -7.172 7.003 1.00 97.62 111 MET A C 1
ATOM 892 O O . MET A 1 111 ? 2.539 -6.069 6.688 1.00 97.62 111 MET A O 1
ATOM 896 N N . VAL A 1 112 ? 1.177 -7.332 7.951 1.00 97.38 112 VAL A N 1
ATOM 897 C CA . VAL A 1 112 ? 0.586 -6.239 8.737 1.00 97.38 112 VAL A CA 1
ATOM 898 C C . VAL A 1 112 ? 0.924 -6.477 10.202 1.00 97.38 112 VAL A C 1
ATOM 900 O O . VAL A 1 112 ? 0.730 -7.594 10.684 1.00 97.38 112 VAL A O 1
ATOM 903 N N . TYR A 1 113 ? 1.414 -5.450 10.893 1.00 95.75 113 TYR A N 1
ATOM 904 C CA . TYR A 1 113 ? 1.789 -5.516 12.307 1.00 95.75 113 TYR A CA 1
ATOM 905 C C . TYR A 1 113 ? 1.301 -4.285 13.077 1.00 95.75 113 TYR A C 1
ATOM 907 O O . TYR A 1 113 ? 1.006 -3.249 12.433 1.00 95.75 113 TYR A O 1
#

Mean predicted aligned error: 6.46 Å

Organism: Meganyctiphanes norvegica (NCBI:txid48144)

InterPro domains:
  IPR008979 Galactose-binding-like domain superfamily [SSF49785] (1-113)

Nearest PDB structures (foldseek):
  6vwi-assembly1_B  TM=4.536E-01  e=1.265E-01  Homo sapiens
  7u23-assembly1_E  TM=4.078E-01  e=1.866E-01  Homo sapiens
  7v3p-assembly1_A  TM=4.446E-01  e=7.918E-01  Homo sapiens

Radius of gyration: 14.64 Å; Cα contacts (8 Å, |Δi|>4): 224; chains: 1; bounding box: 32×29×40 Å

Solvent-accessible surface area (backbone atoms only — not comparable to full-atom values): 6679 Å² total; per-residue (Å²): 115,46,76,66,90,48,77,41,67,37,39,31,37,40,34,31,37,65,80,54,81,88,60,53,99,87,55,51,52,67,55,35,61,67,17,51,36,34,43,34,35,32,46,30,79,62,94,78,72,95,57,91,82,49,92,84,60,50,68,39,34,70,50,43,44,64,93,52,46,66,74,34,56,68,33,78,41,60,26,93,55,70,44,76,19,26,29,39,39,74,47,79,39,62,46,92,50,99,87,48,93,68,60,62,87,64,70,77,43,78,48,78,72

Secondary structure (DSSP, 8-state):
-EEEEEEEEEEEEEEEEP-STT--TTS-HHHHHHHEEEEEEEEESSS--S-TTSTTS-EEEEEESGGGGGGSSEEEEEEEEEEEEEEEEEEEEE---SS-------EEEEEE-

Foldseek 3Di:
DDFQVDWDFWFWKKFQFDQCPPDDPVDDVVQQLQWFFKKWKFFAADPDDPDPPDPPTHTQAMDGPPPPQVNPRMHIGGGPGGDTHGDMDIDTDTDDDPPDPDHDTDTPDMGTD

Sequence (113 aa):
MVDLGERRHVQGIVILTWQGKGQDNQTLYRDYVFGLDRLTVYVESKARIEDLSSATHTKCGSITRLNNALFKESVHVECPQPIKGRYVYIKANGVANRWHRVFSLVLCEVMVY